Protein AF-A0AAW5EAW7-F1 (afdb_monomer)

pLDDT: mean 70.85, std 12.61, range [38.94, 84.81]

Organism: NCBI:txid2918902

Secondary structure (DSSP, 8-state):
--HHHHHHHS-HHHHHHHHHHHHHH-S-B-HHHHHHHH---HHHHHHHHHHHHHTTSEEESS-SSS-S-EEE-TT------

Structure (mmCIF, N/CA/C/O backbone):
data_AF-A0AAW5EAW7-F1
#
_entry.id   AF-A0AAW5EAW7-F1
#
loop_
_atom_site.group_PDB
_atom_site.id
_atom_site.type_symbol
_atom_site.label_atom_id
_atom_site.label_alt_id
_atom_site.label_comp_id
_atom_site.label_asym_id
_atom_site.label_entity_id
_atom_site.label_seq_id
_atom_site.pdbx_PDB_ins_code
_atom_site.Cartn_x
_atom_site.Cartn_y
_atom_site.Cartn_z
_atom_site.occupancy
_atom_site.B_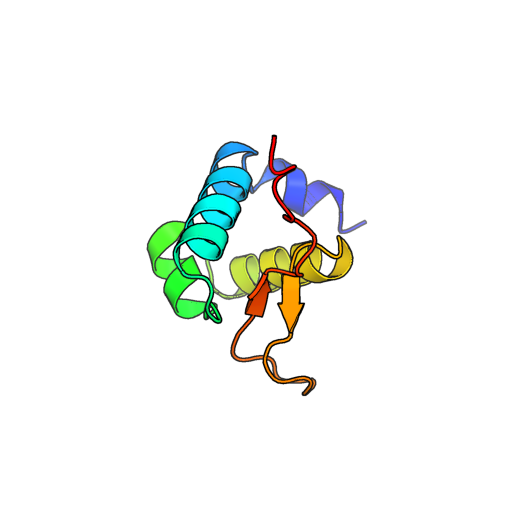iso_or_equiv
_atom_site.auth_seq_id
_atom_site.auth_comp_id
_atom_site.auth_asym_id
_atom_site.auth_atom_id
_atom_site.pdbx_PDB_model_num
ATOM 1 N N . MET A 1 1 ? -18.075 2.970 -8.783 1.00 38.94 1 MET A N 1
ATOM 2 C CA . MET A 1 1 ? -17.457 4.114 -8.075 1.00 38.94 1 MET A CA 1
ATOM 3 C C . MET A 1 1 ? -16.763 3.622 -6.802 1.00 38.94 1 MET A C 1
ATOM 5 O O . MET A 1 1 ? -17.391 3.581 -5.760 1.00 38.94 1 MET A O 1
ATOM 9 N N . ILE A 1 2 ? -15.508 3.159 -6.881 1.00 49.47 2 ILE A N 1
ATOM 10 C CA . ILE A 1 2 ? -14.716 2.722 -5.697 1.00 49.47 2 ILE A CA 1
ATOM 11 C C . ILE A 1 2 ? -13.376 3.482 -5.603 1.00 49.47 2 ILE A C 1
ATOM 13 O O . ILE A 1 2 ? -12.736 3.482 -4.560 1.00 49.47 2 ILE A O 1
ATOM 17 N N . ARG A 1 3 ? -12.968 4.183 -6.673 1.00 47.03 3 ARG A N 1
ATOM 18 C CA . ARG A 1 3 ? -11.669 4.870 -6.752 1.00 47.03 3 ARG A CA 1
ATOM 19 C C . ARG A 1 3 ? -11.573 6.131 -5.883 1.00 47.03 3 ARG A C 1
ATOM 21 O O . ARG A 1 3 ? -10.517 6.353 -5.322 1.00 47.03 3 ARG A O 1
ATOM 28 N N . GLN A 1 4 ? -12.654 6.901 -5.737 1.00 51.34 4 GLN A N 1
ATOM 29 C CA . GLN A 1 4 ? -12.632 8.160 -4.970 1.00 51.34 4 GLN A CA 1
ATOM 30 C C . GLN A 1 4 ? -12.574 7.941 -3.452 1.00 51.34 4 GLN A C 1
ATOM 32 O O . GLN A 1 4 ? -11.857 8.646 -2.764 1.00 51.34 4 GLN A O 1
ATOM 37 N N . LEU A 1 5 ? -13.229 6.896 -2.933 1.00 47.69 5 LEU A N 1
ATOM 38 C CA . LEU A 1 5 ? -13.287 6.659 -1.485 1.00 47.69 5 LEU A CA 1
ATOM 39 C C . LEU A 1 5 ? -11.920 6.290 -0.870 1.00 47.69 5 LEU A C 1
ATOM 41 O O . LEU A 1 5 ? -11.713 6.478 0.318 1.00 47.69 5 LEU A O 1
ATOM 45 N N . LEU A 1 6 ? -11.000 5.736 -1.668 1.00 51.69 6 LEU A N 1
ATOM 46 C CA . LEU A 1 6 ? -9.649 5.376 -1.218 1.00 51.69 6 LEU A CA 1
ATOM 47 C C . LEU A 1 6 ? -8.666 6.552 -1.259 1.00 51.69 6 LEU A C 1
ATOM 49 O O . LEU A 1 6 ? -7.717 6.535 -0.482 1.00 51.69 6 LEU A O 1
ATOM 53 N N . ASP A 1 7 ? -8.875 7.528 -2.148 1.00 52.09 7 ASP A N 1
ATOM 54 C CA . ASP A 1 7 ? -8.029 8.729 -2.233 1.00 52.09 7 ASP A CA 1
ATOM 55 C C . ASP A 1 7 ? -8.388 9.751 -1.133 1.00 52.09 7 ASP A C 1
ATOM 57 O O . ASP A 1 7 ? -7.512 10.489 -0.699 1.00 52.09 7 ASP A O 1
ATOM 61 N N . ASP A 1 8 ? -9.632 9.759 -0.633 1.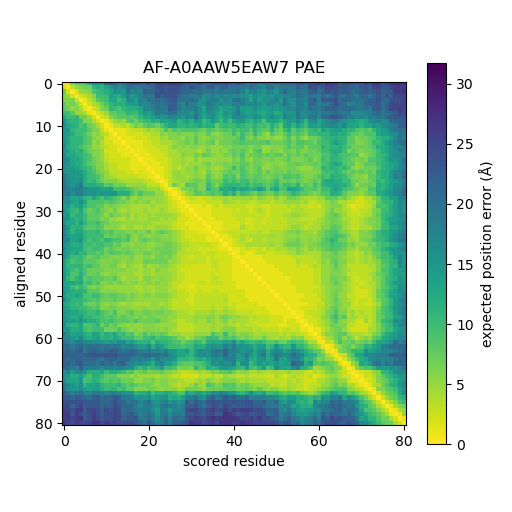00 54.94 8 ASP A N 1
ATOM 62 C CA . ASP A 1 8 ? -10.057 10.680 0.438 1.00 54.94 8 ASP A CA 1
ATOM 63 C C . ASP A 1 8 ? -9.699 10.185 1.859 1.00 54.94 8 ASP A C 1
ATOM 65 O O . ASP A 1 8 ? -9.607 10.987 2.786 1.00 54.94 8 ASP A O 1
ATOM 69 N N . GLU A 1 9 ? -9.507 8.871 2.055 1.00 56.00 9 GLU A N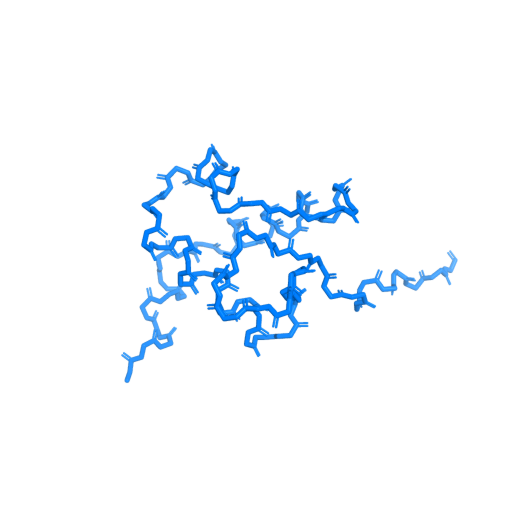 1
ATOM 70 C CA . GLU A 1 9 ? -9.288 8.257 3.382 1.00 56.00 9 GLU A CA 1
ATOM 71 C C . GLU A 1 9 ? -7.810 7.907 3.662 1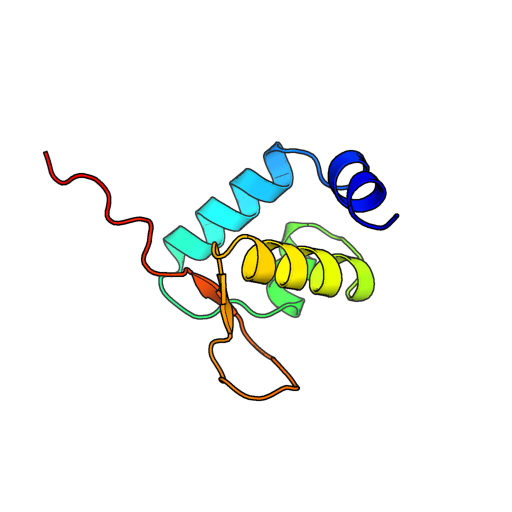.00 56.00 9 GLU A C 1
ATOM 73 O O . GLU A 1 9 ? -7.407 7.817 4.822 1.00 56.00 9 GLU A O 1
ATOM 78 N N . LEU A 1 10 ? -6.981 7.734 2.621 1.00 65.50 10 LEU A N 1
ATOM 79 C CA . LEU A 1 10 ? -5.525 7.628 2.762 1.00 65.50 10 LEU A CA 1
ATOM 80 C C . LEU A 1 10 ? -4.872 8.922 2.292 1.00 65.50 10 LEU A C 1
ATOM 82 O O . LEU A 1 10 ? -4.811 9.194 1.094 1.00 65.50 10 LEU A O 1
ATOM 86 N N . ASP A 1 11 ? -4.313 9.677 3.231 1.00 68.69 11 ASP A N 1
ATOM 87 C CA . ASP A 1 11 ? -3.503 10.830 2.880 1.00 68.69 11 ASP A CA 1
ATOM 88 C C . ASP A 1 11 ? -2.273 10.412 2.047 1.00 68.69 11 ASP A C 1
ATOM 90 O O . ASP A 1 11 ? -1.712 9.311 2.151 1.00 68.69 11 ASP A O 1
ATOM 94 N N . GLU A 1 12 ? -1.831 11.321 1.179 1.00 69.56 12 GLU A N 1
ATOM 95 C CA . GLU A 1 12 ? -0.647 11.125 0.339 1.00 69.56 12 GLU A CA 1
ATOM 96 C C . GLU A 1 12 ? 0.601 10.798 1.189 1.00 69.56 12 GLU A C 1
ATOM 98 O O . GLU A 1 12 ? 1.494 10.058 0.759 1.00 69.56 12 GLU A O 1
ATOM 103 N N . ALA A 1 13 ? 0.625 11.276 2.439 1.00 69.12 13 ALA A N 1
ATOM 104 C CA . ALA A 1 13 ? 1.657 10.990 3.425 1.00 69.12 13 ALA A CA 1
ATOM 105 C C . ALA A 1 13 ? 1.691 9.509 3.840 1.00 69.12 13 ALA A C 1
ATOM 107 O O . ALA A 1 13 ? 2.772 8.915 3.833 1.00 69.12 13 ALA A O 1
ATOM 108 N N . SER A 1 14 ? 0.546 8.882 4.126 1.00 71.31 14 SER A N 1
ATOM 109 C CA . SER A 1 14 ? 0.456 7.454 4.459 1.00 71.31 14 SER A CA 1
ATOM 110 C C . SER A 1 14 ? 0.902 6.583 3.295 1.00 71.31 14 SER A C 1
ATOM 112 O O . SER A 1 14 ? 1.658 5.631 3.495 1.00 71.31 14 SER A O 1
ATOM 114 N N . LEU A 1 15 ? 0.504 6.927 2.065 1.00 72.81 15 LEU A N 1
ATOM 115 C CA . LEU A 1 15 ? 0.953 6.223 0.858 1.00 72.81 15 LEU A CA 1
ATOM 116 C C . LEU A 1 15 ? 2.470 6.348 0.658 1.00 72.81 15 LEU A C 1
ATOM 118 O O . LEU A 1 15 ? 3.145 5.359 0.359 1.00 72.81 15 LEU A O 1
ATOM 122 N N . SER A 1 16 ? 3.016 7.550 0.850 1.00 74.38 16 SER A N 1
ATOM 123 C CA . SER A 1 16 ? 4.454 7.818 0.760 1.00 74.38 16 SER A CA 1
ATOM 124 C C . SER A 1 16 ? 5.247 7.077 1.843 1.00 74.38 16 SER A C 1
ATOM 126 O O . SER A 1 16 ? 6.302 6.503 1.557 1.00 74.38 16 SER A O 1
ATOM 128 N N . PHE A 1 17 ? 4.719 7.015 3.068 1.00 76.94 17 PHE A N 1
ATOM 129 C CA . PHE A 1 17 ? 5.311 6.272 4.179 1.00 76.94 17 PHE A CA 1
ATOM 130 C C . PHE A 1 17 ? 5.351 4.769 3.891 1.00 76.94 17 PHE A C 1
ATOM 132 O O . PHE A 1 17 ? 6.420 4.161 3.944 1.00 76.94 17 PHE A O 1
ATOM 139 N N . LEU A 1 18 ? 4.214 4.189 3.490 1.00 73.88 18 LEU A N 1
ATOM 140 C CA . LEU A 1 18 ? 4.114 2.782 3.092 1.00 73.88 18 LEU A CA 1
ATOM 141 C C . LEU A 1 18 ? 5.137 2.455 2.002 1.00 73.88 18 LEU A C 1
ATOM 143 O O . LEU A 1 18 ? 5.855 1.464 2.086 1.00 73.88 18 LEU A O 1
ATOM 147 N N . LYS A 1 19 ? 5.248 3.326 0.994 1.00 72.19 19 LYS A N 1
ATOM 148 C CA . LYS A 1 19 ? 6.199 3.159 -0.104 1.00 72.19 19 LYS A CA 1
ATOM 149 C C . LYS A 1 19 ? 7.648 3.149 0.389 1.00 72.19 19 LYS A C 1
ATOM 151 O O . LYS A 1 19 ? 8.417 2.304 -0.061 1.00 72.19 19 LYS A O 1
ATOM 156 N N . LYS A 1 20 ? 8.021 4.050 1.304 1.00 76.88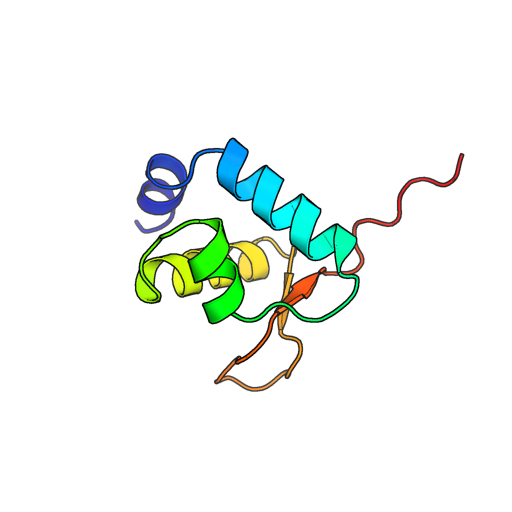 20 LYS A N 1
ATOM 157 C CA . LYS A 1 20 ? 9.370 4.104 1.895 1.00 76.88 20 LYS A CA 1
ATOM 158 C C . LYS A 1 20 ? 9.690 2.873 2.732 1.00 76.88 20 LYS A C 1
ATOM 160 O O . LYS A 1 20 ? 10.797 2.361 2.623 1.00 76.88 20 LYS A O 1
ATOM 165 N N . GLU A 1 21 ? 8.746 2.383 3.527 1.00 74.69 21 GLU A N 1
ATOM 166 C CA . GLU A 1 21 ? 8.978 1.205 4.368 1.00 74.69 21 GLU A CA 1
ATOM 167 C C . GLU A 1 21 ? 9.060 -0.084 3.545 1.00 74.69 21 GLU A C 1
ATOM 169 O O . GLU A 1 21 ? 9.941 -0.911 3.776 1.00 74.69 21 GLU A O 1
ATOM 174 N N . VAL A 1 22 ? 8.234 -0.219 2.503 1.00 71.00 22 VAL A N 1
ATOM 175 C CA . VAL A 1 22 ? 8.366 -1.326 1.544 1.00 71.00 22 VAL A CA 1
ATOM 176 C C . VAL A 1 22 ? 9.702 -1.247 0.795 1.00 71.00 22 VAL A C 1
ATOM 178 O O . VAL A 1 22 ? 10.349 -2.272 0.600 1.00 71.00 22 VAL A O 1
ATOM 181 N N . LEU A 1 23 ? 10.137 -0.044 0.398 1.00 69.19 23 LEU A N 1
ATOM 182 C CA . LEU A 1 23 ? 11.446 0.181 -0.232 1.00 69.19 23 LEU A CA 1
ATOM 183 C C . LEU A 1 23 ? 12.608 -0.184 0.695 1.00 69.19 23 LEU A C 1
ATOM 185 O O . LEU A 1 23 ? 13.554 -0.822 0.251 1.00 69.19 23 LEU A O 1
ATOM 189 N N . ARG A 1 24 ? 12.534 0.202 1.972 1.00 71.31 24 ARG A N 1
ATOM 190 C CA . ARG A 1 24 ? 13.565 -0.086 2.977 1.00 71.31 24 ARG A CA 1
ATOM 191 C C . ARG A 1 24 ? 13.723 -1.566 3.266 1.00 71.31 24 ARG A C 1
ATOM 193 O O . ARG A 1 24 ? 14.825 -1.994 3.586 1.00 71.31 24 ARG A O 1
ATOM 200 N N . LYS A 1 25 ? 12.630 -2.324 3.210 1.00 70.06 25 LYS A N 1
ATOM 201 C CA . LYS A 1 25 ? 12.681 -3.746 3.528 1.00 70.06 25 LYS A CA 1
ATOM 202 C C . LYS A 1 25 ? 13.269 -4.600 2.415 1.00 70.06 25 LYS A C 1
ATOM 204 O O . LYS A 1 25 ? 13.686 -5.701 2.737 1.00 70.06 25 LYS A O 1
ATOM 209 N N . GLU A 1 26 ? 13.238 -4.169 1.150 1.00 66.44 26 GLU A N 1
ATOM 210 C CA . GLU A 1 26 ? 13.590 -4.969 -0.051 1.00 66.44 26 GLU A CA 1
ATOM 211 C C . GLU A 1 26 ? 12.885 -6.353 -0.168 1.00 66.44 26 GLU A C 1
ATOM 213 O O . GLU A 1 26 ? 12.971 -7.037 -1.189 1.00 66.44 26 GLU A O 1
ATOM 218 N N . GLU A 1 27 ? 12.108 -6.746 0.841 1.00 71.50 27 GLU A N 1
ATOM 219 C CA . GLU A 1 27 ? 11.439 -8.023 1.026 1.00 71.50 27 GLU A CA 1
ATOM 220 C C . GLU A 1 27 ? 9.910 -7.883 0.939 1.00 71.50 27 GLU A C 1
ATOM 222 O O . GLU A 1 27 ? 9.348 -6.827 0.641 1.00 71.50 27 GLU A O 1
ATOM 227 N N . ALA A 1 28 ? 9.201 -8.996 1.152 1.00 80.25 28 ALA A N 1
ATOM 228 C CA . ALA A 1 28 ? 7.747 -8.995 1.136 1.00 80.25 28 ALA A CA 1
ATOM 229 C C . ALA A 1 28 ? 7.181 -8.388 2.430 1.00 80.25 28 ALA A C 1
ATOM 231 O O . ALA A 1 28 ? 7.535 -8.822 3.520 1.00 80.25 28 ALA A O 1
ATOM 232 N N . ILE A 1 29 ? 6.252 -7.447 2.297 1.00 81.69 29 ILE A N 1
ATOM 233 C CA . ILE A 1 29 ? 5.445 -6.911 3.391 1.00 81.69 29 ILE A CA 1
ATOM 234 C C . ILE A 1 29 ? 4.147 -7.696 3.562 1.00 81.69 29 ILE A C 1
ATOM 236 O O . ILE A 1 29 ? 3.525 -8.141 2.591 1.00 81.69 29 ILE A O 1
ATOM 240 N N . PHE A 1 30 ? 3.700 -7.828 4.803 1.00 84.81 30 PHE A N 1
ATOM 241 C CA . PHE A 1 30 ? 2.452 -8.504 5.146 1.00 84.81 30 PHE A CA 1
ATOM 242 C C . PHE A 1 30 ? 1.377 -7.482 5.553 1.00 84.81 30 PHE A C 1
ATOM 244 O O . PHE A 1 30 ? 1.704 -6.488 6.201 1.00 84.81 30 PHE A O 1
ATOM 251 N N . PRO A 1 31 ? 0.080 -7.720 5.260 1.00 84.25 31 PRO A N 1
ATOM 252 C CA . PRO A 1 31 ? -1.007 -6.827 5.680 1.00 84.25 31 PRO A CA 1
ATOM 253 C C . PRO A 1 31 ? -0.976 -6.470 7.170 1.00 84.25 31 PRO A C 1
ATOM 255 O O . PRO A 1 31 ? -1.163 -5.315 7.529 1.00 84.25 31 PRO A O 1
ATOM 258 N N . LYS A 1 32 ? -0.646 -7.443 8.026 1.00 82.94 32 LYS A N 1
ATOM 259 C CA . LYS A 1 32 ? -0.549 -7.266 9.482 1.00 82.94 32 LYS A CA 1
ATOM 260 C C . LYS A 1 32 ? 0.563 -6.297 9.906 1.00 82.94 32 LYS A C 1
ATOM 262 O O . LYS A 1 32 ? 0.463 -5.651 10.940 1.00 82.94 32 LYS A O 1
ATOM 267 N N . GLU A 1 33 ? 1.632 -6.187 9.122 1.00 81.50 33 GLU A N 1
ATOM 268 C CA . GLU A 1 33 ? 2.695 -5.210 9.387 1.00 81.50 33 GLU A CA 1
ATOM 269 C C . GLU A 1 33 ? 2.238 -3.805 8.997 1.00 81.50 33 GLU A C 1
ATOM 271 O O . GLU A 1 33 ? 2.426 -2.855 9.751 1.00 81.50 33 GLU A O 1
ATOM 276 N N . VAL A 1 34 ? 1.551 -3.695 7.856 1.00 80.56 34 VAL A N 1
ATOM 277 C CA . VAL A 1 34 ? 0.941 -2.443 7.389 1.00 80.56 34 VAL A CA 1
ATOM 278 C C . VAL A 1 34 ? -0.114 -1.934 8.372 1.00 80.56 34 VAL A C 1
ATOM 280 O O . VAL A 1 34 ? -0.239 -0.726 8.570 1.00 80.56 34 VAL A O 1
ATOM 283 N N . GLU A 1 35 ? -0.817 -2.847 9.039 1.00 84.19 35 GLU A N 1
ATOM 284 C CA . GLU A 1 35 ? -1.745 -2.539 10.129 1.00 84.19 35 GLU A CA 1
ATOM 285 C C . GLU A 1 35 ? -1.056 -1.838 11.293 1.00 84.19 35 GLU A C 1
ATOM 287 O O . GLU A 1 35 ? -1.539 -0.807 11.755 1.00 84.19 35 GLU A O 1
ATOM 292 N N . GLY A 1 36 ? 0.115 -2.326 11.705 1.00 80.56 36 GLY A N 1
ATOM 293 C CA . GLY A 1 36 ? 0.916 -1.682 12.745 1.00 80.56 36 GLY A CA 1
ATOM 294 C C . GLY A 1 36 ? 1.384 -0.274 12.365 1.00 80.56 36 GLY A C 1
ATOM 295 O O . GLY A 1 36 ? 1.484 0.591 13.234 1.00 80.56 36 GLY A O 1
ATOM 296 N N . TYR A 1 37 ? 1.636 -0.029 11.078 1.00 78.44 37 TYR A N 1
ATOM 297 C CA . TYR A 1 37 ? 2.120 1.261 10.584 1.00 78.44 37 TYR A CA 1
ATOM 298 C C . TYR A 1 37 ? 1.018 2.307 10.449 1.00 78.44 37 TYR A C 1
ATOM 300 O O . TYR A 1 37 ? 1.167 3.426 10.934 1.00 78.44 37 TYR A O 1
ATOM 308 N N . LEU A 1 38 ? -0.079 1.947 9.784 1.00 76.56 38 LEU A N 1
ATOM 309 C CA . LEU A 1 38 ? -1.142 2.892 9.444 1.00 76.56 38 LEU A CA 1
ATOM 310 C C . LEU A 1 38 ? -2.276 2.909 10.469 1.00 76.56 38 LEU A C 1
ATOM 312 O O . LEU A 1 38 ? -3.103 3.815 10.437 1.00 76.56 38 LEU A O 1
ATOM 316 N N . LYS A 1 39 ? -2.330 1.922 11.375 1.00 82.06 39 LYS A N 1
ATOM 317 C CA . LYS A 1 39 ? -3.409 1.750 12.364 1.00 82.06 39 LYS A CA 1
ATOM 318 C C . LYS A 1 39 ? -4.806 1.730 11.728 1.00 82.06 39 LYS A C 1
ATOM 320 O O . LYS A 1 39 ? -5.782 2.177 12.325 1.00 82.06 39 LYS A O 1
ATOM 325 N N . LEU A 1 40 ? -4.896 1.214 10.504 1.00 81.50 40 LEU A N 1
ATOM 326 C CA . LEU A 1 40 ? -6.138 1.065 9.748 1.00 81.50 40 LEU A CA 1
ATOM 327 C C . LEU A 1 40 ? -6.693 -0.348 9.901 1.00 81.50 40 LEU A C 1
ATOM 329 O O . LEU A 1 40 ? -5.970 -1.276 10.238 1.00 81.50 40 LEU A O 1
ATOM 333 N N . SER A 1 41 ? -7.974 -0.539 9.589 1.00 83.56 41 SER A N 1
ATOM 334 C CA . SER A 1 41 ? -8.563 -1.881 9.597 1.00 83.56 41 SER A CA 1
ATOM 335 C C . SER A 1 41 ? -7.944 -2.792 8.523 1.00 83.56 41 SER A C 1
ATOM 337 O O . SER A 1 41 ? -7.639 -2.330 7.418 1.00 83.56 41 SER A O 1
ATOM 339 N N . ASP A 1 42 ? -7.865 -4.104 8.783 1.00 83.06 42 ASP A N 1
ATOM 340 C CA . ASP A 1 42 ? -7.416 -5.115 7.799 1.00 83.06 42 ASP A CA 1
ATOM 341 C C . ASP A 1 42 ? -8.171 -4.996 6.461 1.00 83.06 42 ASP A C 1
ATOM 343 O O . ASP A 1 42 ? -7.593 -5.106 5.378 1.00 83.06 42 ASP A O 1
ATOM 347 N N . LYS A 1 43 ? -9.472 -4.677 6.511 1.00 84.12 43 LYS A N 1
ATOM 348 C CA . LYS A 1 43 ? -10.295 -4.460 5.313 1.00 84.12 43 LYS A CA 1
ATOM 349 C C . LYS A 1 43 ? -9.789 -3.282 4.478 1.00 84.12 43 LYS A C 1
ATOM 351 O O . LYS A 1 43 ? -9.719 -3.396 3.252 1.00 84.12 43 LYS A O 1
ATOM 356 N N . THR A 1 44 ? -9.455 -2.163 5.116 1.00 82.88 44 THR A N 1
ATOM 357 C CA . THR A 1 44 ? -8.907 -0.978 4.441 1.00 82.88 44 THR A CA 1
ATOM 358 C C . THR A 1 44 ? -7.519 -1.283 3.885 1.00 82.88 44 THR A C 1
ATOM 360 O O . THR A 1 44 ? -7.255 -1.013 2.717 1.00 82.88 44 THR A O 1
ATOM 363 N N . ILE A 1 45 ? -6.671 -1.961 4.657 1.00 83.50 45 ILE A N 1
ATOM 364 C CA . ILE A 1 45 ? -5.312 -2.334 4.245 1.00 83.50 45 ILE A CA 1
ATOM 365 C C . ILE A 1 45 ? -5.326 -3.228 3.011 1.00 83.50 45 ILE A C 1
ATOM 367 O O . ILE A 1 45 ? -4.606 -2.966 2.051 1.00 83.50 45 ILE A O 1
ATOM 371 N N . ARG A 1 46 ? -6.183 -4.252 2.974 1.00 84.31 46 ARG A N 1
ATOM 372 C CA . ARG A 1 46 ? -6.315 -5.122 1.795 1.00 84.31 46 ARG A CA 1
ATOM 373 C C . ARG A 1 46 ? -6.750 -4.356 0.555 1.00 84.31 46 ARG A C 1
ATOM 375 O O . ARG A 1 46 ? -6.255 -4.647 -0.533 1.00 84.31 46 ARG A O 1
ATOM 382 N N . LYS A 1 47 ? -7.650 -3.379 0.702 1.00 83.31 47 LYS A N 1
ATOM 383 C CA . LYS A 1 47 ? -8.057 -2.507 -0.407 1.00 83.31 47 LYS A CA 1
ATOM 384 C C . LYS A 1 47 ? -6.901 -1.634 -0.888 1.00 83.31 47 LYS A C 1
ATOM 386 O O . LYS A 1 47 ? -6.668 -1.583 -2.089 1.00 83.31 47 LYS A O 1
ATOM 391 N N . VAL A 1 48 ? -6.162 -1.007 0.027 1.00 79.75 48 VAL A N 1
ATOM 392 C CA . VAL A 1 48 ? -4.986 -0.180 -0.293 1.00 79.75 48 VAL A CA 1
ATOM 393 C C . VAL A 1 48 ? -3.925 -1.006 -1.011 1.00 79.75 48 VAL A C 1
ATOM 395 O O . VAL A 1 48 ? -3.462 -0.620 -2.080 1.00 79.75 48 VAL A O 1
ATOM 398 N N . LEU A 1 49 ? -3.577 -2.175 -0.475 1.00 81.38 49 LEU A N 1
ATOM 399 C CA . LEU A 1 49 ? -2.588 -3.065 -1.081 1.00 81.38 49 LEU A CA 1
ATOM 400 C C . LEU A 1 49 ? -3.042 -3.558 -2.459 1.00 81.38 49 LEU A C 1
ATOM 402 O O . LEU A 1 49 ? -2.234 -3.580 -3.383 1.00 81.38 49 LEU A O 1
ATOM 406 N N . SER A 1 50 ? -4.330 -3.872 -2.631 1.00 81.31 50 SER A N 1
ATOM 407 C CA . SER A 1 50 ? -4.890 -4.226 -3.944 1.00 81.31 50 SER A CA 1
ATOM 408 C C . SER A 1 50 ? -4.809 -3.056 -4.927 1.00 81.31 50 SER A C 1
ATOM 410 O O . SER A 1 50 ? -4.365 -3.239 -6.053 1.00 81.31 50 SER A O 1
ATOM 412 N N . HIS A 1 51 ? -5.131 -1.835 -4.491 1.00 80.94 51 HIS A N 1
ATOM 413 C CA . HIS A 1 51 ? -5.017 -0.627 -5.317 1.00 80.94 51 HIS A CA 1
ATOM 414 C C . HIS A 1 51 ? -3.570 -0.342 -5.735 1.00 80.94 51 HIS A C 1
ATOM 416 O O . HIS A 1 51 ? -3.307 0.059 -6.866 1.00 80.94 51 HIS A O 1
ATOM 422 N N . LEU A 1 52 ? -2.604 -0.588 -4.848 1.00 79.06 52 LEU A N 1
ATOM 423 C CA . LEU A 1 52 ? -1.179 -0.461 -5.159 1.00 79.06 52 LEU A CA 1
ATOM 424 C C . LEU A 1 52 ? -0.687 -1.545 -6.132 1.00 79.06 52 LEU A C 1
ATOM 426 O O . LEU A 1 52 ? 0.213 -1.284 -6.934 1.00 79.06 52 LEU A O 1
ATOM 430 N N . VAL A 1 53 ? -1.275 -2.743 -6.094 1.00 81.69 53 VAL A N 1
ATOM 431 C CA . VAL A 1 53 ? -1.044 -3.793 -7.100 1.00 81.69 53 VAL A CA 1
ATOM 432 C C . VAL A 1 53 ? -1.648 -3.390 -8.446 1.00 81.69 53 VAL A C 1
ATOM 434 O O . VAL A 1 53 ? -0.957 -3.477 -9.458 1.00 81.69 53 VAL A O 1
ATOM 437 N N . ASP A 1 54 ? -2.875 -2.864 -8.460 1.00 82.62 54 ASP A N 1
ATOM 438 C CA . ASP A 1 54 ? -3.546 -2.373 -9.673 1.00 82.62 54 ASP A CA 1
ATOM 439 C C . ASP A 1 54 ? -2.781 -1.206 -10.318 1.00 82.62 54 ASP A C 1
ATOM 441 O O . ASP A 1 54 ? -2.657 -1.128 -11.540 1.00 82.62 54 ASP A O 1
ATOM 445 N N . LYS A 1 55 ? -2.194 -0.320 -9.501 1.00 80.50 55 LYS A N 1
ATOM 446 C CA . LYS A 1 55 ? -1.283 0.755 -9.939 1.00 80.50 55 LYS A CA 1
ATOM 447 C C . LYS A 1 55 ? 0.111 0.250 -10.337 1.00 80.50 55 LYS A C 1
ATOM 449 O O . LYS A 1 55 ? 0.991 1.053 -10.642 1.00 80.50 55 LYS A O 1
ATOM 454 N N . ASN A 1 56 ? 0.334 -1.065 -10.340 1.00 77.50 56 ASN A N 1
ATOM 455 C CA . ASN A 1 56 ? 1.594 -1.706 -10.710 1.00 77.50 56 ASN A CA 1
ATOM 456 C C . ASN A 1 56 ? 2.793 -1.232 -9.853 1.00 77.50 56 ASN A C 1
ATOM 458 O O . ASN A 1 56 ? 3.942 -1.252 -10.304 1.00 77.50 56 ASN A O 1
ATOM 462 N N . MET A 1 57 ? 2.526 -0.787 -8.619 1.00 78.06 57 MET A N 1
ATOM 463 C CA . MET A 1 57 ? 3.533 -0.357 -7.639 1.00 78.06 57 MET A CA 1
ATOM 464 C C . MET A 1 57 ? 3.988 -1.518 -6.756 1.00 78.06 57 MET A C 1
ATOM 466 O O . MET A 1 57 ? 5.162 -1.610 -6.400 1.00 78.06 57 MET A O 1
ATOM 470 N N . LEU A 1 58 ? 3.064 -2.422 -6.434 1.00 81.44 58 LEU A N 1
ATOM 471 C CA . LEU A 1 58 ? 3.346 -3.671 -5.738 1.00 81.44 58 LEU A CA 1
ATOM 472 C C . LEU A 1 58 ? 3.133 -4.866 -6.669 1.00 81.44 58 LEU A C 1
ATOM 474 O O . LEU A 1 58 ? 2.389 -4.813 -7.647 1.00 81.44 58 LEU A O 1
ATOM 478 N N . MET A 1 59 ? 3.791 -5.966 -6.341 1.00 81.94 59 MET A N 1
ATOM 479 C CA . MET A 1 59 ? 3.553 -7.285 -6.900 1.00 81.94 59 MET A CA 1
ATOM 480 C C . MET A 1 59 ? 3.139 -8.237 -5.792 1.00 81.94 59 MET A C 1
ATOM 482 O O . MET A 1 59 ? 3.610 -8.159 -4.659 1.00 81.94 59 MET A O 1
ATOM 486 N N . LEU A 1 60 ? 2.277 -9.184 -6.136 1.00 81.38 60 LEU A N 1
ATOM 487 C CA . LEU A 1 60 ? 1.951 -10.280 -5.238 1.00 81.38 60 LEU A CA 1
ATOM 488 C C . LEU A 1 60 ? 3.201 -11.145 -5.073 1.00 81.38 60 LEU A C 1
ATOM 490 O O . LEU A 1 60 ? 3.727 -11.652 -6.062 1.00 81.38 60 LEU A O 1
ATOM 494 N N . ALA A 1 61 ? 3.676 -11.327 -3.842 1.00 75.19 61 ALA A N 1
ATOM 495 C CA . ALA A 1 61 ? 4.894 -12.101 -3.605 1.00 75.19 61 ALA A CA 1
ATOM 496 C C . ALA A 1 61 ? 4.673 -13.609 -3.814 1.00 75.19 61 ALA A C 1
ATOM 498 O O . ALA A 1 61 ? 5.605 -14.334 -4.139 1.00 75.19 61 ALA A O 1
ATOM 499 N N . SER A 1 62 ? 3.432 -14.073 -3.629 1.00 65.56 62 SER A N 1
ATOM 500 C CA . SER A 1 62 ? 3.083 -15.498 -3.611 1.00 65.56 62 SER A CA 1
ATOM 501 C C . SER A 1 62 ? 2.426 -16.009 -4.899 1.00 65.56 62 SER A C 1
ATOM 503 O O . SER A 1 62 ? 2.195 -17.209 -4.993 1.00 65.56 62 SER A O 1
ATOM 505 N N . GLY A 1 63 ? 2.049 -15.146 -5.853 1.00 58.47 63 GLY A N 1
ATOM 506 C CA . GLY A 1 63 ? 1.385 -15.540 -7.113 1.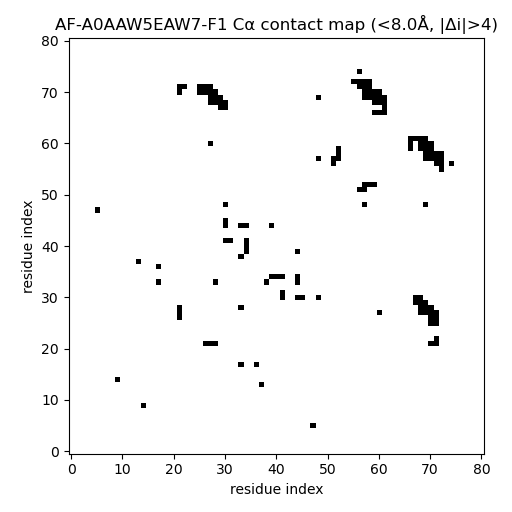00 58.47 63 GLY A CA 1
ATOM 507 C C . GLY A 1 63 ? 0.005 -16.221 -6.992 1.00 58.47 63 GLY A C 1
ATOM 508 O O . GLY A 1 63 ? -0.658 -16.441 -8.000 1.00 58.47 63 GLY A O 1
ATOM 509 N N . ILE A 1 64 ? -0.459 -16.536 -5.780 1.00 56.78 64 ILE A N 1
ATOM 510 C CA . ILE A 1 64 ? -1.699 -17.272 -5.504 1.00 56.78 64 ILE A CA 1
ATOM 511 C C . ILE A 1 64 ? -2.783 -16.289 -5.047 1.00 56.78 64 ILE A C 1
ATOM 513 O O . ILE A 1 64 ? -2.509 -15.391 -4.253 1.00 56.78 64 ILE A O 1
ATOM 517 N N . LYS A 1 65 ? -4.030 -16.502 -5.502 1.00 54.88 65 LYS A N 1
ATOM 518 C CA . LYS A 1 65 ? -5.253 -15.701 -5.240 1.00 54.88 65 LYS A CA 1
ATOM 519 C C . LYS A 1 65 ? -5.521 -15.335 -3.765 1.00 54.88 65 LYS A C 1
ATOM 521 O O . LYS A 1 65 ? -6.368 -14.490 -3.499 1.00 54.88 65 LYS A O 1
ATOM 526 N N . MET A 1 66 ? -4.816 -15.949 -2.814 1.00 61.00 66 MET A N 1
ATOM 527 C CA . MET A 1 66 ? -4.925 -15.718 -1.374 1.00 61.00 66 MET A CA 1
ATOM 528 C C . MET A 1 66 ? -3.627 -15.094 -0.843 1.00 61.00 66 MET A C 1
ATOM 530 O O . MET A 1 66 ? -2.839 -15.717 -0.134 1.00 61.00 66 MET A O 1
ATOM 534 N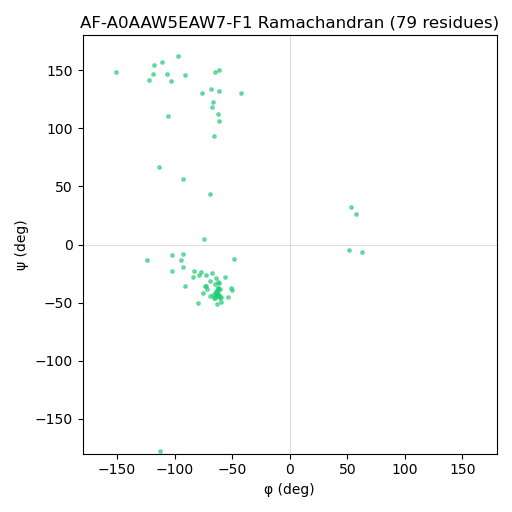 N . VAL A 1 67 ? -3.354 -13.868 -1.272 1.00 61.12 67 VAL A N 1
ATOM 535 C CA . VAL A 1 67 ? -2.066 -13.208 -1.047 1.00 61.12 67 VAL A CA 1
ATOM 536 C C . VAL A 1 67 ? -1.882 -12.904 0.437 1.00 61.12 67 VAL A C 1
ATOM 538 O O . VAL A 1 67 ? -2.636 -12.126 1.021 1.00 61.12 67 VAL A O 1
ATOM 541 N N . ARG A 1 68 ? -0.847 -13.501 1.035 1.00 72.88 68 ARG A N 1
ATOM 542 C CA . ARG A 1 68 ? -0.405 -13.212 2.409 1.00 72.88 68 ARG A CA 1
ATOM 543 C C . ARG A 1 68 ? 0.674 -12.132 2.462 1.00 72.88 68 ARG A C 1
ATOM 545 O O . ARG A 1 68 ? 0.852 -11.534 3.515 1.00 72.88 68 ARG A O 1
ATOM 552 N N . SER A 1 69 ? 1.357 -11.868 1.349 1.00 78.19 69 SER A N 1
ATOM 553 C CA . SER A 1 69 ? 2.455 -10.905 1.293 1.00 78.19 69 SER A CA 1
ATOM 554 C C . SER A 1 69 ? 2.624 -10.240 -0.077 1.00 78.19 69 SER A C 1
ATOM 556 O O . SER A 1 69 ? 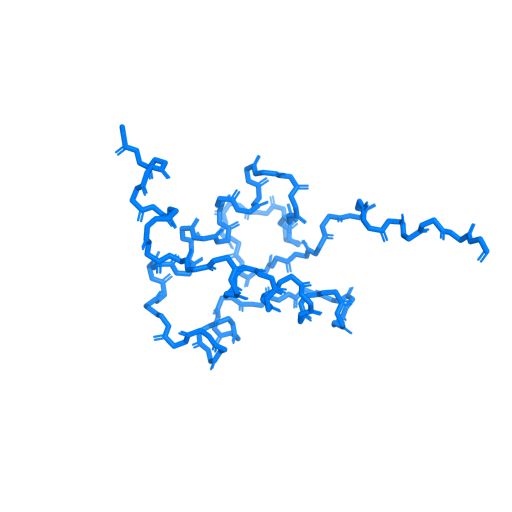2.357 -10.826 -1.131 1.00 78.19 69 SER A O 1
ATOM 558 N N . TYR A 1 70 ? 3.078 -8.992 -0.046 1.00 82.62 70 TYR A N 1
ATOM 559 C CA . TYR A 1 70 ? 3.227 -8.093 -1.185 1.00 82.62 70 TYR A CA 1
ATOM 560 C C . TYR A 1 70 ? 4.682 -7.648 -1.275 1.00 82.62 70 TYR A C 1
ATOM 562 O O . TYR A 1 70 ? 5.316 -7.405 -0.260 1.00 82.62 70 TYR A O 1
ATOM 570 N N . ARG A 1 71 ? 5.232 -7.532 -2.477 1.00 81.12 71 ARG A N 1
ATOM 571 C CA . ARG A 1 71 ? 6.593 -7.038 -2.721 1.00 81.12 71 ARG A CA 1
ATOM 572 C C . ARG A 1 71 ? 6.544 -5.769 -3.544 1.00 81.12 71 ARG A C 1
ATOM 574 O O . ARG A 1 71 ? 5.600 -5.573 -4.307 1.00 81.12 71 ARG A O 1
ATOM 581 N N . LEU A 1 72 ? 7.566 -4.928 -3.432 1.00 78.75 72 LEU A N 1
ATOM 582 C CA . LEU A 1 72 ? 7.706 -3.811 -4.356 1.00 78.75 72 LEU A CA 1
ATOM 583 C C . LEU A 1 72 ? 7.859 -4.354 -5.779 1.00 78.75 72 LEU A C 1
ATOM 585 O O . LEU A 1 72 ? 8.663 -5.254 -6.030 1.00 78.75 72 LEU A O 1
ATOM 589 N N . ARG A 1 73 ? 7.103 -3.803 -6.731 1.00 73.81 73 ARG A N 1
ATOM 590 C CA . ARG A 1 73 ? 7.428 -4.024 -8.138 1.00 73.81 73 ARG A CA 1
ATOM 591 C C . ARG A 1 73 ? 8.730 -3.282 -8.406 1.00 73.81 73 ARG A C 1
ATOM 593 O O . ARG A 1 73 ? 8.860 -2.127 -8.007 1.00 73.81 73 ARG A O 1
ATOM 600 N N . ASN A 1 74 ? 9.673 -3.930 -9.084 1.00 67.88 74 ASN A N 1
ATOM 601 C CA . ASN A 1 74 ? 11.038 -3.448 -9.326 1.00 67.88 74 ASN A CA 1
ATOM 602 C C . ASN A 1 74 ? 11.105 -2.240 -10.305 1.00 67.88 74 ASN A C 1
ATOM 604 O O . ASN A 1 74 ? 11.905 -2.221 -11.236 1.00 67.88 74 ASN A O 1
ATOM 608 N N . GLN A 1 75 ? 10.214 -1.253 -10.150 1.00 56.22 75 GLN A N 1
ATOM 609 C CA . GLN A 1 75 ? 10.146 -0.012 -10.926 1.00 56.22 75 GLN A CA 1
ATOM 610 C C . GLN A 1 75 ? 10.914 1.139 -10.268 1.00 56.22 75 GLN A C 1
ATOM 612 O O . GLN A 1 75 ? 11.114 2.171 -10.896 1.00 56.22 75 GLN A O 1
ATOM 617 N N . VAL A 1 76 ? 11.402 0.967 -9.037 1.00 52.16 76 VAL A N 1
ATOM 618 C CA . VAL A 1 76 ? 12.350 1.905 -8.423 1.00 52.16 76 VAL A CA 1
ATOM 619 C C . VAL A 1 76 ? 13.768 1.418 -8.717 1.00 52.16 76 VAL A C 1
ATOM 621 O O . VAL A 1 76 ? 14.577 1.201 -7.824 1.00 52.16 76 VAL A O 1
ATOM 624 N N . LYS A 1 77 ? 14.089 1.243 -10.005 1.00 46.62 77 LYS A N 1
ATOM 625 C CA . LYS A 1 77 ? 15.469 1.472 -10.428 1.00 46.62 77 LYS A CA 1
ATOM 626 C C . LYS A 1 77 ? 15.682 2.964 -10.220 1.00 46.62 77 LYS A C 1
ATOM 628 O O . LYS A 1 77 ? 15.287 3.769 -11.060 1.00 46.62 77 LYS A O 1
ATOM 633 N N . LEU A 1 78 ? 16.210 3.329 -9.053 1.00 49.12 78 LEU A N 1
ATOM 634 C CA . LEU A 1 78 ? 16.856 4.622 -8.874 1.00 49.12 78 LEU A CA 1
ATOM 635 C C . LEU A 1 78 ? 17.719 4.865 -10.121 1.00 49.12 78 LEU A C 1
ATOM 637 O O . LEU A 1 78 ? 18.443 3.947 -10.525 1.00 49.12 78 LEU A O 1
ATOM 641 N N . PRO A 1 79 ? 17.628 6.035 -10.773 1.00 46.34 79 PRO A N 1
ATOM 642 C CA . PRO A 1 79 ? 18.624 6.385 -11.761 1.00 46.34 79 PRO A CA 1
ATOM 643 C C . PRO A 1 79 ? 19.947 6.452 -11.001 1.00 46.34 79 PRO A C 1
ATOM 645 O O . PRO A 1 79 ? 20.159 7.349 -10.190 1.00 46.34 79 PRO A O 1
ATOM 648 N N . ILE A 1 80 ? 20.797 5.448 -11.205 1.00 50.09 80 ILE A N 1
ATOM 649 C CA .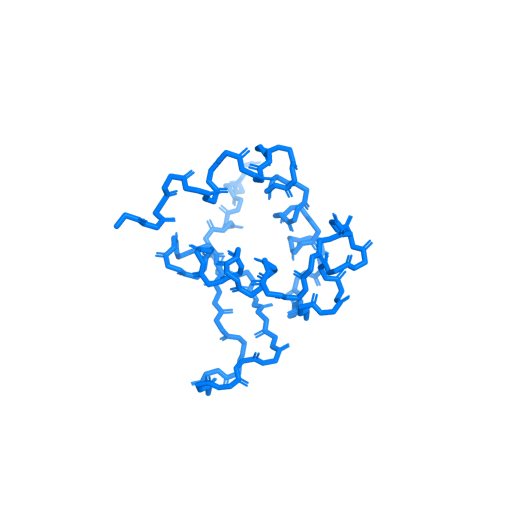 ILE A 1 80 ? 22.197 5.529 -10.816 1.00 50.09 80 ILE A CA 1
ATOM 650 C C . ILE A 1 80 ? 22.754 6.680 -11.650 1.00 50.09 80 ILE A C 1
ATOM 652 O O . ILE A 1 80 ? 22.787 6.590 -12.881 1.00 50.09 80 ILE A O 1
ATOM 656 N N . ARG A 1 81 ? 23.110 7.776 -10.989 1.00 43.56 81 ARG A N 1
ATOM 657 C CA . ARG A 1 81 ? 23.907 8.843 -11.573 1.00 43.56 81 ARG A CA 1
ATOM 658 C C . ARG A 1 81 ? 24.999 9.225 -10.598 1.00 43.56 81 ARG A C 1
ATOM 660 O O . ARG A 1 81 ? 24.683 9.299 -9.391 1.00 43.56 81 ARG A O 1
#

Solvent-accessible surface area (backbone atoms only — not comparable to full-atom values): 4970 Å² total; per-residue (Å²): 142,67,70,65,70,56,62,75,73,45,54,72,63,58,55,52,48,52,51,51,54,44,60,72,59,80,45,69,48,37,64,73,57,52,30,72,74,70,73,50,54,71,72,56,47,53,50,51,54,49,52,35,36,76,68,62,50,31,35,69,65,69,82,47,101,78,66,68,34,36,21,67,35,88,76,77,68,69,82,87,124

Sequence (81 aa):
MIRQLLDDELDEASLSFLKKEVLRKEEAIFPKEVEGYLKLSDKTIRKVLSHLVDKNMLMLASGIKMVRSYRLRNQVKLPIR

Nearest PDB structures (foldseek):
  7syo-assembly1_a  TM=7.437E-01  e=8.297E-03  Oryctolagus cuniculus
  8ova-assembly1_AU  TM=7.498E-01  e=1.084E-02  Trypanosoma brucei brucei
  4kzx-assembly1_Z  TM=7.192E-01  e=1.516E-02  Oryctolagus cuniculus
  3fm5-assembly3_D  TM=7.170E-01  e=6.611E-02  Rhodococcus jostii RHA1
  3eco-assembly1_A  TM=6.705E-01  e=1.208E-01  Staphylococcus aureus subsp. aureus Mu50

Foldseek 3Di:
DPVVVLPVPDDPVLVVVVLVVLVVVQDWDFLVVSCVVPVDDSVSSVVVLVVCVVVVQWDQPPPDPPGGTIHGRPPPPPPPD

Radius of gyration: 12.62 Å; Cα contacts (8 Å, |Δi|>4): 72; chains: 1; bounding box: 41×28×24 Å

Mean predicted aligned error: 9.52 Å